Protein AF-A0A6L6ZSF9-F1 (afdb_monomer_lite)

Secondary structure (DSSP, 8-state):
----SHHHHHHHHHTT-S-----HHHHHHHHHTTT-HHHHHHHHHHHHHHHHHTT--

pLDDT: mean 96.4, std 5.34, range [68.06, 98.81]

Foldseek 3Di:
DADQDLVVQLVCVVVPDLTDDDDPNLVVLCVVQVPPVVSSVVVSCVRVVSNVVSNDD

Sequence (57 aa):
FGISAPDQVKAAIDAGAAGAISGSAIVKIIEQHINEPEKMLAALKVFVQPMKAATRS

Radius of gyration: 12.28 Å; chains: 1; bounding box: 26×16×33 Å

Structure (mmCIF, N/CA/C/O backbone):
data_AF-A0A6L6ZSF9-F1
#
_entry.id   AF-A0A6L6ZSF9-F1
#
loop_
_atom_site.group_PDB
_atom_site.id
_atom_site.type_symbol
_atom_site.label_atom_id
_atom_site.label_alt_id
_atom_site.label_comp_id
_atom_site.label_asym_id
_atom_site.label_entity_id
_atom_site.label_seq_id
_atom_site.pdbx_PDB_ins_code
_atom_site.Cartn_x
_atom_site.Cartn_y
_atom_site.Cartn_z
_atom_site.occupancy
_atom_site.B_iso_or_equiv
_atom_site.auth_seq_id
_atom_site.auth_comp_id
_atom_site.auth_asym_id
_atom_site.auth_atom_id
_atom_site.pdbx_PDB_model_num
ATOM 1 N N . PHE A 1 1 ? -1.304 4.750 -10.408 1.00 71.25 1 PHE A N 1
ATOM 2 C CA . PHE A 1 1 ? -2.196 4.953 -9.242 1.00 71.25 1 PHE A CA 1
ATOM 3 C C . PHE A 1 1 ? -3.186 3.798 -9.153 1.00 71.25 1 PHE A C 1
ATOM 5 O O . PHE A 1 1 ? -3.422 3.169 -10.174 1.00 71.25 1 PHE A O 1
ATOM 12 N N . GLY A 1 2 ? -3.730 3.497 -7.966 1.00 89.44 2 GLY A N 1
ATOM 13 C CA . GLY A 1 2 ? -4.724 2.420 -7.798 1.00 89.44 2 GLY A CA 1
ATOM 14 C C . GLY A 1 2 ? -4.152 1.002 -7.656 1.00 89.44 2 GLY A C 1
ATOM 15 O O . GLY A 1 2 ? -4.837 0.035 -7.968 1.00 89.44 2 GLY A O 1
ATOM 16 N N . ILE A 1 3 ? -2.903 0.868 -7.198 1.00 95.12 3 ILE A N 1
ATOM 17 C CA . ILE A 1 3 ? -2.285 -0.438 -6.943 1.00 95.12 3 ILE A CA 1
ATOM 18 C C . ILE A 1 3 ? -3.016 -1.114 -5.780 1.00 95.12 3 ILE A C 1
ATOM 20 O O . ILE A 1 3 ? -3.103 -0.548 -4.691 1.00 95.12 3 ILE A O 1
ATOM 24 N N . SER A 1 4 ? -3.558 -2.301 -6.029 1.00 96.69 4 SER A N 1
ATOM 25 C CA . SER A 1 4 ? -4.369 -3.073 -5.079 1.00 96.69 4 SER A CA 1
ATOM 26 C C . SER A 1 4 ? -4.123 -4.583 -5.148 1.00 96.69 4 SER A C 1
ATOM 28 O O . SER A 1 4 ? -4.665 -5.315 -4.327 1.00 96.69 4 SER A O 1
ATOM 30 N N . ALA A 1 5 ? -3.291 -5.048 -6.087 1.00 97.31 5 ALA A N 1
ATOM 31 C CA . ALA A 1 5 ? -2.943 -6.456 -6.249 1.00 97.31 5 ALA A CA 1
ATOM 32 C C . ALA A 1 5 ? -1.437 -6.655 -6.519 1.00 97.31 5 ALA A C 1
ATOM 34 O O . ALA A 1 5 ? -0.805 -5.770 -7.109 1.00 97.31 5 ALA A O 1
ATOM 35 N N . PRO A 1 6 ? -0.864 -7.820 -6.150 1.00 97.56 6 PRO A N 1
ATOM 36 C CA . PRO A 1 6 ? 0.551 -8.125 -6.374 1.00 97.56 6 PRO A CA 1
ATOM 37 C C . PRO A 1 6 ? 0.973 -8.047 -7.848 1.00 97.56 6 PRO A C 1
ATOM 39 O O . PRO A 1 6 ? 2.016 -7.474 -8.150 1.00 97.56 6 PRO A O 1
ATOM 42 N N . ASP A 1 7 ? 0.141 -8.521 -8.779 1.00 97.38 7 ASP A N 1
ATOM 43 C CA . ASP A 1 7 ? 0.456 -8.485 -10.217 1.00 97.38 7 ASP A CA 1
ATOM 44 C C . ASP A 1 7 ? 0.638 -7.055 -10.741 1.00 97.38 7 ASP A C 1
ATOM 46 O O . ASP A 1 7 ? 1.470 -6.805 -11.608 1.00 97.38 7 ASP A O 1
ATOM 50 N N . GLN A 1 8 ? -0.081 -6.085 -10.166 1.00 97.44 8 GLN A N 1
ATOM 51 C CA .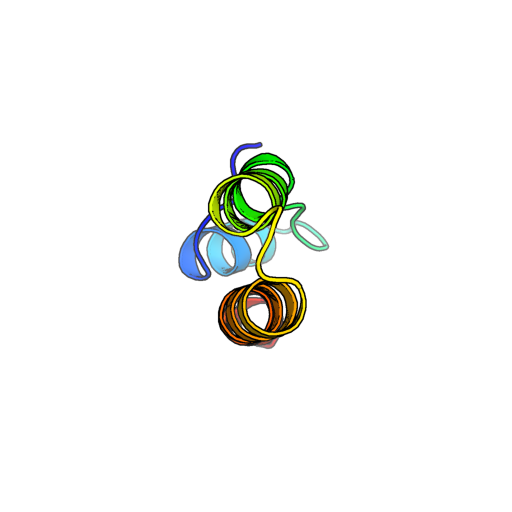 GLN A 1 8 ? 0.084 -4.672 -10.512 1.00 97.44 8 GLN A CA 1
ATOM 52 C C . GLN A 1 8 ? 1.400 -4.098 -9.970 1.00 97.44 8 GLN A C 1
ATOM 54 O O . GLN A 1 8 ? 1.986 -3.218 -10.599 1.00 97.44 8 GLN A O 1
ATOM 59 N N . VAL A 1 9 ? 1.875 -4.585 -8.816 1.00 97.69 9 VAL A N 1
ATOM 60 C CA . VAL A 1 9 ? 3.201 -4.230 -8.281 1.00 97.69 9 VAL A CA 1
ATOM 61 C C . VAL A 1 9 ? 4.287 -4.761 -9.208 1.00 97.69 9 VAL A C 1
ATOM 63 O O . VAL A 1 9 ? 5.170 -3.998 -9.600 1.00 97.69 9 VAL A O 1
ATOM 66 N N . LYS A 1 10 ? 4.187 -6.039 -9.593 1.00 97.31 10 LYS A N 1
ATOM 67 C CA . LYS A 1 10 ? 5.127 -6.674 -10.518 1.00 97.31 10 LYS A CA 1
ATOM 68 C C . LYS A 1 10 ? 5.156 -5.933 -11.856 1.00 97.31 10 LYS A C 1
ATOM 70 O O . LYS A 1 10 ? 6.221 -5.509 -12.282 1.00 97.31 10 LYS A O 1
ATOM 75 N N . ALA A 1 11 ? 3.990 -5.666 -12.445 1.00 96.56 11 ALA A N 1
ATOM 76 C CA . ALA A 1 11 ? 3.883 -4.946 -13.712 1.00 96.56 11 ALA A CA 1
ATOM 77 C C . ALA A 1 11 ? 4.502 -3.539 -13.660 1.00 96.56 11 ALA A C 1
ATOM 79 O O . ALA A 1 11 ? 5.126 -3.108 -14.625 1.00 96.56 11 ALA A O 1
ATOM 80 N N . ALA A 1 12 ? 4.361 -2.818 -12.541 1.00 96.38 12 ALA A N 1
ATOM 81 C CA . ALA A 1 12 ? 4.984 -1.505 -12.383 1.00 96.38 12 ALA A CA 1
ATOM 82 C C . ALA A 1 12 ? 6.520 -1.593 -12.396 1.00 96.38 12 ALA A C 1
ATOM 84 O O . ALA A 1 12 ? 7.177 -0.762 -13.021 1.00 96.38 12 ALA A O 1
ATOM 85 N N . ILE A 1 13 ? 7.082 -2.604 -11.732 1.00 96.19 13 ILE A N 1
ATOM 86 C CA . ILE A 1 13 ? 8.532 -2.827 -11.676 1.00 96.19 13 ILE A CA 1
ATOM 87 C C . ILE A 1 13 ? 9.058 -3.329 -13.023 1.00 96.19 13 ILE A C 1
ATOM 89 O O . ILE A 1 13 ? 10.057 -2.807 -13.511 1.00 96.19 13 ILE A O 1
ATOM 93 N N . ASP A 1 14 ? 8.353 -4.264 -13.662 1.00 95.75 14 ASP A N 1
ATOM 94 C CA . ASP A 1 14 ? 8.684 -4.780 -14.997 1.00 95.75 14 ASP A CA 1
ATOM 95 C C . ASP A 1 14 ? 8.649 -3.660 -16.057 1.00 95.75 14 ASP A C 1
ATOM 97 O O . ASP A 1 14 ? 9.426 -3.672 -17.010 1.00 95.75 14 ASP A O 1
ATOM 101 N N . ALA A 1 15 ? 7.803 -2.641 -15.863 1.00 95.81 15 ALA A N 1
ATOM 102 C CA . ALA A 1 15 ? 7.763 -1.431 -16.688 1.00 95.81 15 ALA A CA 1
ATOM 103 C C . ALA A 1 15 ? 8.899 -0.424 -16.389 1.00 95.81 15 ALA A C 1
ATOM 105 O O . ALA A 1 15 ? 8.929 0.656 -16.980 1.00 95.81 15 ALA A O 1
ATOM 106 N N . GLY A 1 16 ? 9.827 -0.748 -15.483 1.00 96.38 16 GLY A N 1
ATOM 107 C CA . GLY A 1 16 ? 11.002 0.064 -15.156 1.00 96.38 16 GLY A CA 1
ATOM 108 C C . GLY A 1 16 ? 10.840 0.998 -13.954 1.00 96.38 16 GLY A C 1
ATOM 109 O O . GLY A 1 16 ? 11.744 1.790 -13.678 1.00 96.38 16 GLY A O 1
ATOM 110 N N . ALA A 1 17 ? 9.726 0.939 -13.216 1.00 96.56 17 ALA A N 1
ATOM 111 C CA . ALA A 1 17 ? 9.592 1.713 -11.985 1.00 96.56 17 ALA A CA 1
ATOM 112 C C . ALA A 1 17 ? 10.445 1.110 -10.857 1.00 96.56 17 ALA A C 1
ATOM 114 O O . ALA A 1 17 ? 10.539 -0.103 -10.698 1.00 96.56 17 ALA A O 1
ATOM 115 N N . ALA A 1 18 ? 10.989 1.961 -9.984 1.00 97.00 18 ALA A N 1
ATOM 116 C CA . ALA A 1 18 ? 11.717 1.502 -8.796 1.00 97.00 18 ALA A CA 1
ATOM 117 C C . ALA A 1 18 ? 10.809 0.832 -7.739 1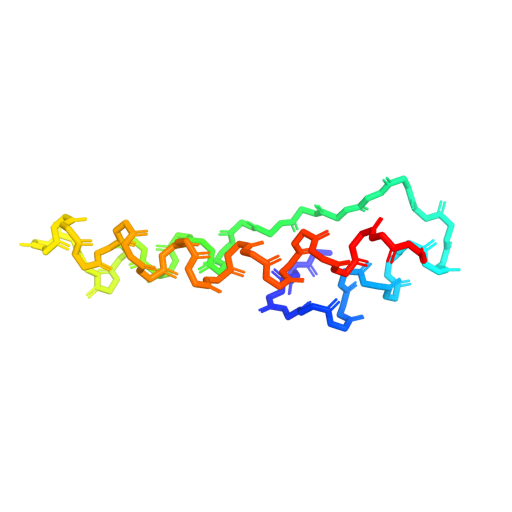.00 97.00 18 ALA A C 1
ATOM 119 O O . ALA A 1 18 ? 11.298 0.223 -6.788 1.00 97.00 18 ALA A O 1
ATOM 120 N N . GLY A 1 19 ? 9.486 0.968 -7.868 1.00 95.50 19 GLY A N 1
ATOM 121 C CA . GLY A 1 19 ? 8.514 0.385 -6.951 1.00 95.50 19 GLY A CA 1
ATOM 122 C C . GLY A 1 19 ? 7.084 0.850 -7.221 1.00 95.50 19 GLY A C 1
ATOM 123 O O . GLY A 1 19 ? 6.793 1.480 -8.236 1.00 95.50 19 GLY A O 1
ATOM 124 N N . ALA A 1 20 ? 6.185 0.545 -6.283 1.00 96.94 20 ALA A N 1
ATOM 125 C CA . ALA A 1 20 ? 4.759 0.846 -6.377 1.00 96.94 20 ALA A CA 1
ATOM 126 C C . ALA A 1 20 ? 4.203 1.358 -5.035 1.00 96.94 20 ALA A C 1
ATOM 128 O O . ALA A 1 20 ? 4.675 0.963 -3.970 1.00 96.94 20 ALA A O 1
ATOM 129 N N . ILE A 1 21 ? 3.170 2.209 -5.086 1.00 96.94 21 ILE A N 1
ATOM 130 C CA . ILE A 1 21 ? 2.470 2.751 -3.907 1.00 96.94 21 ILE A CA 1
ATOM 131 C C . ILE A 1 21 ? 1.010 2.281 -3.914 1.00 96.94 21 ILE A C 1
ATOM 133 O O . ILE A 1 21 ? 0.284 2.513 -4.882 1.00 96.94 21 ILE A O 1
ATOM 137 N N . SER A 1 22 ? 0.571 1.671 -2.808 1.00 96.81 22 SER A N 1
ATOM 138 C CA . SER A 1 22 ? -0.804 1.206 -2.574 1.00 96.81 22 SER A CA 1
ATOM 139 C C . SER A 1 22 ? -1.433 1.966 -1.400 1.00 96.81 22 SER A C 1
ATOM 141 O O . SER A 1 22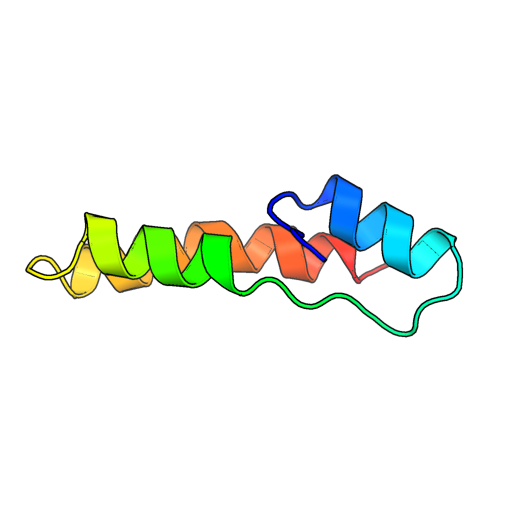 ? -1.190 1.631 -0.245 1.00 96.81 22 SER A O 1
ATOM 143 N N . GLY A 1 23 ? -2.239 2.992 -1.697 1.00 96.38 23 GLY A N 1
ATOM 144 C CA . GLY A 1 23 ? -2.917 3.825 -0.692 1.00 96.38 23 GLY A CA 1
ATOM 145 C C . GLY A 1 23 ? -4.325 3.332 -0.356 1.00 96.38 23 GLY A C 1
ATOM 146 O O . GLY A 1 23 ? -4.554 2.767 0.709 1.00 96.38 23 GLY A O 1
ATOM 147 N N . SER A 1 24 ? -5.273 3.510 -1.282 1.00 96.56 24 SER A N 1
ATOM 148 C CA . SER A 1 24 ? -6.698 3.226 -1.040 1.00 96.56 24 SER A CA 1
ATOM 149 C C . SER A 1 24 ? -6.976 1.785 -0.609 1.00 96.56 24 SER A C 1
ATOM 151 O O . SER A 1 24 ? -7.855 1.568 0.214 1.00 96.56 24 SER A O 1
ATOM 153 N N . ALA A 1 25 ? -6.215 0.803 -1.104 1.00 97.12 25 ALA A N 1
ATOM 154 C CA . ALA A 1 25 ? -6.378 -0.590 -0.686 1.00 97.12 25 ALA A CA 1
ATOM 155 C C . ALA A 1 25 ? -5.991 -0.817 0.789 1.00 97.12 25 ALA A C 1
ATOM 157 O O . ALA A 1 25 ? -6.667 -1.568 1.481 1.00 97.12 25 ALA A O 1
ATOM 158 N N . ILE A 1 26 ? -4.964 -0.118 1.292 1.00 97.94 26 ILE A N 1
ATOM 159 C CA . ILE A 1 26 ? -4.576 -0.161 2.711 1.00 97.94 26 ILE A CA 1
ATOM 160 C C . ILE A 1 26 ? -5.640 0.519 3.572 1.00 97.94 26 ILE A C 1
ATOM 162 O O . ILE A 1 26 ? -6.098 -0.056 4.557 1.00 97.94 26 ILE A O 1
ATOM 166 N N . VAL A 1 27 ? -6.069 1.723 3.181 1.00 97.81 27 VAL A N 1
ATOM 167 C CA . VAL A 1 27 ? -7.080 2.486 3.932 1.00 97.81 27 VAL A CA 1
ATOM 168 C C . VAL A 1 27 ? -8.410 1.733 3.992 1.00 97.81 27 VAL A C 1
ATOM 170 O O . VAL A 1 27 ? -9.041 1.714 5.042 1.00 97.81 27 VAL A O 1
ATOM 173 N N . LYS A 1 28 ? -8.793 1.027 2.923 1.00 98.31 28 LYS A N 1
ATOM 174 C CA . LYS A 1 28 ? -9.998 0.188 2.901 1.00 98.31 28 LYS A CA 1
ATOM 175 C C . LYS A 1 28 ? -9.955 -0.947 3.932 1.00 98.31 28 LYS A C 1
ATOM 177 O O . LYS A 1 28 ? -10.980 -1.257 4.527 1.00 98.31 28 LYS A O 1
ATOM 182 N N . ILE A 1 29 ? -8.789 -1.551 4.177 1.00 98.38 29 ILE A N 1
ATOM 183 C CA . ILE A 1 29 ? -8.634 -2.587 5.217 1.00 98.38 29 ILE A CA 1
ATOM 184 C C . ILE A 1 29 ? -8.803 -1.978 6.615 1.00 98.38 29 ILE A C 1
ATOM 186 O O . ILE A 1 29 ? -9.441 -2.581 7.475 1.00 98.38 29 ILE A O 1
ATOM 190 N N . ILE A 1 30 ? -8.257 -0.778 6.835 1.00 98.56 30 ILE A N 1
ATOM 191 C CA . ILE A 1 30 ? -8.411 -0.042 8.099 1.00 98.56 30 ILE A CA 1
ATOM 192 C C . ILE A 1 30 ? -9.888 0.286 8.341 1.00 98.56 30 ILE A C 1
ATOM 194 O O . ILE A 1 30 ? -10.418 -0.001 9.410 1.00 98.56 30 ILE A O 1
ATOM 198 N N . GLU A 1 31 ? -10.564 0.828 7.327 1.00 98.50 31 GLU A N 1
ATOM 199 C CA . GLU A 1 31 ? -11.991 1.159 7.367 1.00 98.50 31 GLU A CA 1
ATOM 200 C C . GLU A 1 31 ? -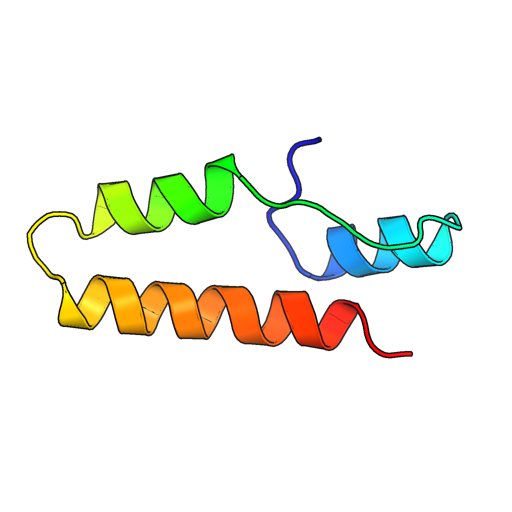12.857 -0.065 7.716 1.00 98.50 31 GLU A C 1
ATOM 202 O O . GLU A 1 31 ? -13.731 0.021 8.577 1.00 98.50 31 GLU A O 1
ATOM 207 N N . GLN A 1 32 ? -12.578 -1.225 7.112 1.00 98.62 32 GLN A N 1
ATOM 208 C CA . GLN A 1 32 ? -13.325 -2.470 7.340 1.00 98.62 32 GLN A CA 1
ATOM 209 C C . GLN A 1 32 ? -13.164 -3.057 8.751 1.00 98.62 32 GLN A C 1
ATOM 211 O O . GLN A 1 32 ? -14.009 -3.846 9.176 1.00 98.62 32 GLN A O 1
ATOM 216 N N . HIS A 1 33 ? -12.098 -2.700 9.473 1.00 98.38 33 HIS A N 1
ATOM 217 C CA . HIS A 1 33 ? -11.754 -3.277 10.777 1.00 98.38 33 HIS A CA 1
ATOM 218 C C . HIS A 1 33 ? -11.503 -2.212 11.855 1.00 98.38 33 HIS A C 1
ATOM 220 O O . HIS A 1 33 ? -10.743 -2.447 12.794 1.00 98.38 33 HIS A O 1
ATOM 226 N N . ILE A 1 34 ? -12.163 -1.051 11.756 1.00 98.25 34 ILE A N 1
ATOM 227 C CA . ILE A 1 34 ? -11.902 0.117 12.618 1.00 98.25 34 ILE A CA 1
ATOM 228 C C . ILE A 1 34 ? -12.062 -0.163 14.124 1.00 98.25 34 ILE A C 1
ATOM 230 O O . ILE A 1 34 ? -11.343 0.408 14.938 1.00 98.25 34 ILE A O 1
ATOM 234 N N . ASN A 1 35 ? -12.959 -1.086 14.487 1.00 98.44 35 ASN A N 1
ATOM 235 C CA . ASN A 1 35 ? -13.222 -1.500 15.870 1.00 98.44 35 ASN A CA 1
ATOM 236 C C . ASN A 1 35 ? -12.590 -2.858 16.226 1.00 98.44 35 ASN A C 1
ATOM 238 O O . ASN A 1 35 ? -12.822 -3.378 17.314 1.00 98.44 35 ASN A O 1
ATOM 242 N N . GLU A 1 36 ? -11.804 -3.451 15.324 1.00 98.62 36 GLU A N 1
ATOM 243 C CA . GLU A 1 36 ? -11.181 -4.769 15.496 1.00 98.62 36 GLU A CA 1
ATOM 244 C C . GLU A 1 36 ? -9.654 -4.678 15.259 1.00 98.62 36 GLU A C 1
ATOM 246 O O . GLU A 1 36 ? -9.157 -5.218 14.265 1.00 98.62 36 GLU A O 1
ATOM 251 N N . PRO A 1 37 ? -8.865 -4.010 16.132 1.00 98.19 37 PRO A N 1
ATOM 252 C CA . PRO A 1 37 ? -7.468 -3.671 15.836 1.00 98.19 37 PRO A CA 1
ATOM 253 C C . PRO A 1 37 ? -6.570 -4.875 15.534 1.00 98.19 37 PRO A C 1
ATOM 255 O O . PRO A 1 37 ? -5.756 -4.826 14.615 1.00 98.19 37 PRO A O 1
ATOM 258 N N . GLU A 1 38 ? -6.731 -5.983 16.257 1.00 98.56 38 GLU A N 1
ATOM 259 C CA . GLU A 1 38 ? -5.942 -7.197 16.010 1.00 98.56 38 GLU A CA 1
ATOM 260 C C . GLU A 1 38 ? -6.240 -7.802 14.633 1.00 98.56 38 GLU A C 1
ATOM 262 O O . GLU A 1 38 ? -5.326 -8.176 13.894 1.00 98.56 38 GLU A O 1
ATOM 267 N N . LYS A 1 39 ? -7.519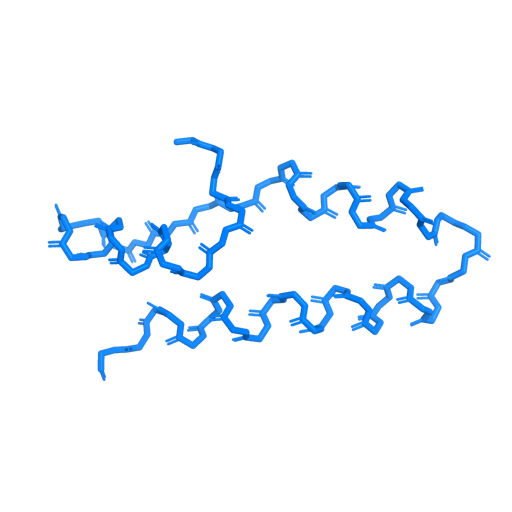 -7.827 14.245 1.00 98.69 39 LYS A N 1
ATOM 268 C CA . LYS A 1 39 ? -7.963 -8.309 12.935 1.00 98.69 39 LYS A CA 1
ATOM 269 C C . LYS A 1 39 ? -7.527 -7.371 11.816 1.00 98.69 39 LYS A C 1
ATOM 271 O O . LYS A 1 39 ? -7.088 -7.850 10.775 1.00 98.69 39 LYS A O 1
ATOM 276 N N . MET A 1 40 ? -7.569 -6.058 12.047 1.00 98.75 40 MET A N 1
ATOM 277 C CA . MET A 1 40 ? -7.031 -5.055 11.131 1.00 98.75 40 MET A CA 1
ATOM 278 C C . MET A 1 40 ? -5.547 -5.311 10.863 1.00 98.75 40 MET A C 1
ATOM 280 O O . MET A 1 40 ? -5.137 -5.398 9.708 1.00 98.75 40 MET A O 1
ATOM 284 N N . LEU A 1 41 ? -4.739 -5.483 11.913 1.00 98.81 41 LEU A N 1
ATOM 285 C CA . LEU A 1 41 ? -3.306 -5.750 11.776 1.00 98.81 41 LEU A CA 1
ATOM 286 C C . LEU A 1 41 ? -3.038 -7.086 11.072 1.00 98.81 41 LEU A C 1
ATOM 288 O O . LEU A 1 41 ? -2.157 -7.156 10.211 1.00 98.81 41 LEU A O 1
ATOM 292 N N . ALA A 1 42 ? -3.810 -8.130 11.385 1.00 98.75 42 ALA A N 1
ATOM 293 C CA . ALA A 1 42 ? -3.719 -9.415 10.698 1.00 98.75 42 ALA A CA 1
ATOM 294 C C . ALA A 1 42 ? -4.050 -9.283 9.201 1.00 98.75 42 ALA A C 1
ATOM 296 O O . ALA A 1 42 ? -3.274 -9.743 8.362 1.00 98.75 42 ALA A O 1
ATOM 297 N N . ALA A 1 43 ? -5.142 -8.597 8.856 1.00 98.62 43 ALA A N 1
ATOM 298 C CA . ALA A 1 43 ? -5.554 -8.353 7.476 1.00 98.62 43 ALA A CA 1
ATOM 299 C C . ALA A 1 43 ? -4.531 -7.496 6.712 1.00 98.62 43 ALA A C 1
ATOM 301 O O . ALA A 1 43 ? -4.161 -7.830 5.586 1.00 98.62 43 ALA A O 1
ATOM 302 N N . LEU A 1 44 ? -3.999 -6.441 7.339 1.00 98.75 44 LEU A N 1
ATOM 303 C CA . LEU A 1 44 ? -2.927 -5.618 6.775 1.00 98.75 44 LEU A CA 1
ATOM 304 C C . LEU A 1 44 ? -1.673 -6.449 6.500 1.00 98.75 44 LEU A C 1
ATOM 306 O O . LEU A 1 44 ? -1.080 -6.329 5.428 1.00 98.75 44 LEU A O 1
ATOM 310 N N . LYS A 1 45 ? -1.277 -7.323 7.431 1.00 98.62 45 LYS A N 1
ATOM 311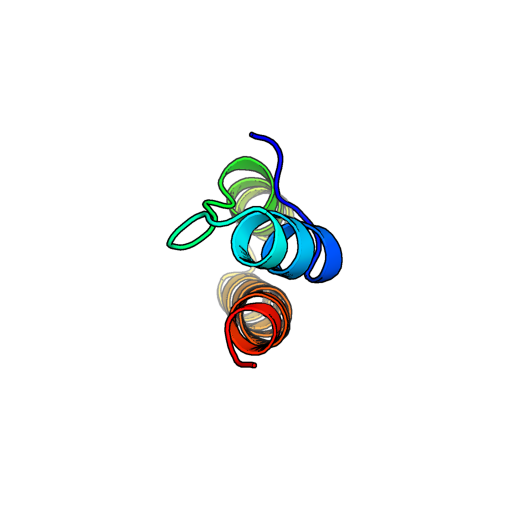 C CA . LYS A 1 45 ? -0.127 -8.216 7.246 1.00 98.62 45 LYS A CA 1
ATOM 312 C C . LYS A 1 45 ? -0.349 -9.176 6.077 1.00 98.62 45 LYS A C 1
ATOM 314 O O . LYS A 1 45 ? 0.535 -9.293 5.228 1.00 98.62 45 LYS A O 1
ATOM 319 N N . VAL A 1 46 ? -1.521 -9.813 6.018 1.00 98.50 46 VAL A N 1
ATOM 320 C CA . VAL A 1 46 ? -1.913 -10.719 4.925 1.00 98.50 46 VAL A CA 1
ATOM 321 C C . VAL A 1 46 ? -1.899 -9.997 3.579 1.00 98.50 46 VAL A C 1
ATOM 323 O O . VAL A 1 46 ? -1.448 -10.569 2.594 1.00 98.50 46 VAL A O 1
ATOM 326 N N . PHE A 1 47 ? -2.326 -8.734 3.531 1.00 98.50 47 PHE A N 1
ATOM 327 C CA . PHE A 1 47 ? -2.299 -7.935 2.310 1.00 98.50 47 PHE A CA 1
ATOM 328 C C . PHE A 1 47 ? -0.878 -7.504 1.910 1.00 98.50 47 PHE A C 1
ATOM 330 O O . PHE A 1 47 ? -0.486 -7.659 0.758 1.00 98.50 47 PHE A O 1
ATOM 337 N N . VAL A 1 48 ? -0.069 -6.985 2.839 1.00 98.31 48 VAL A N 1
ATOM 338 C CA . VAL A 1 48 ? 1.256 -6.415 2.522 1.00 98.31 48 VAL A CA 1
ATOM 339 C C . VAL A 1 48 ? 2.291 -7.486 2.159 1.00 98.31 48 VAL A C 1
ATOM 341 O O . VAL A 1 48 ? 3.164 -7.225 1.329 1.00 98.31 48 VAL A O 1
ATOM 344 N N . GLN A 1 49 ? 2.213 -8.690 2.734 1.00 98.44 49 GLN A N 1
ATOM 345 C CA . GLN A 1 49 ? 3.166 -9.774 2.452 1.00 98.44 49 GLN A CA 1
ATOM 346 C C . GLN A 1 49 ? 3.300 -10.116 0.953 1.00 98.44 49 GLN A C 1
ATOM 348 O O . GLN A 1 49 ? 4.418 -10.022 0.435 1.00 98.44 49 GLN A O 1
ATOM 353 N N . PRO A 1 50 ? 2.223 -10.467 0.224 1.00 98.00 50 PRO A N 1
ATOM 354 C CA . PRO A 1 50 ? 2.311 -10.754 -1.205 1.00 98.00 50 PRO A CA 1
ATOM 355 C C . PRO A 1 50 ? 2.636 -9.503 -2.034 1.00 98.00 50 PRO A C 1
ATOM 357 O O . PRO A 1 50 ? 3.383 -9.603 -3.004 1.00 98.00 50 PRO A O 1
ATOM 360 N N . MET A 1 51 ? 2.177 -8.313 -1.624 1.00 98.12 51 MET A N 1
ATOM 361 C CA . MET A 1 51 ? 2.537 -7.050 -2.289 1.00 98.12 51 MET A CA 1
ATOM 362 C C . MET A 1 51 ? 4.047 -6.801 -2.239 1.00 98.12 51 MET A C 1
ATOM 364 O O . MET A 1 51 ? 4.636 -6.363 -3.224 1.00 98.12 51 MET A O 1
ATOM 368 N N . LYS A 1 52 ? 4.700 -7.119 -1.111 1.00 98.06 52 LYS A N 1
ATOM 369 C CA . LYS A 1 52 ? 6.158 -7.025 -0.994 1.00 98.06 52 LYS A CA 1
ATOM 370 C C . LYS A 1 52 ? 6.873 -8.150 -1.738 1.00 98.06 52 LYS A C 1
ATOM 372 O O . LYS A 1 52 ? 7.933 -7.906 -2.312 1.00 98.06 52 LYS A O 1
ATOM 377 N N . ALA A 1 53 ? 6.325 -9.364 -1.727 1.00 98.00 53 ALA A N 1
ATOM 378 C CA . ALA A 1 53 ? 6.881 -10.479 -2.490 1.00 98.00 53 ALA A CA 1
ATOM 379 C C . ALA A 1 53 ? 6.942 -10.147 -3.990 1.00 98.00 53 ALA A C 1
ATOM 381 O O . ALA A 1 53 ? 7.965 -10.396 -4.616 1.00 98.00 53 ALA A O 1
ATOM 382 N N . ALA A 1 54 ? 5.923 -9.467 -4.523 1.00 97.25 54 ALA A N 1
ATOM 383 C CA . ALA A 1 54 ? 5.888 -9.004 -5.909 1.00 97.25 54 ALA A CA 1
ATOM 384 C C . ALA A 1 54 ? 6.942 -7.936 -6.265 1.00 97.25 54 ALA A C 1
ATOM 386 O O . ALA A 1 54 ? 7.099 -7.622 -7.440 1.00 97.25 54 ALA A O 1
ATOM 387 N N . THR A 1 55 ? 7.686 -7.388 -5.291 1.00 97.25 55 THR A N 1
ATOM 388 C CA . THR A 1 55 ? 8.838 -6.510 -5.570 1.00 97.25 55 THR A CA 1
ATOM 389 C C . THR A 1 55 ? 10.165 -7.256 -5.676 1.00 97.25 55 THR A C 1
ATOM 391 O O . THR A 1 55 ? 11.206 -6.607 -5.777 1.00 97.25 55 THR A O 1
ATOM 394 N N . ARG A 1 56 ? 10.177 -8.575 -5.484 1.00 92.94 56 ARG A N 1
ATOM 395 C CA . ARG A 1 56 ? 11.384 -9.399 -5.543 1.00 92.94 56 ARG A CA 1
ATOM 396 C C . ARG A 1 56 ? 11.332 -10.187 -6.850 1.00 92.94 56 ARG A C 1
ATOM 398 O O . ARG A 1 56 ? 10.334 -10.852 -7.116 1.00 92.94 56 ARG A O 1
ATOM 405 N N . SER A 1 57 ? 12.372 -10.031 -7.661 1.00 68.06 57 SER A N 1
ATOM 406 C CA . SER A 1 57 ? 12.621 -10.794 -8.888 1.00 68.06 57 SER A CA 1
ATOM 407 C C . SER A 1 57 ? 12.991 -12.235 -8.574 1.00 68.06 57 SER A C 1
ATOM 409 O O . SER A 1 57 ? 13.840 -12.400 -7.665 1.00 68.06 57 SER A O 1
#

InterPro domains:
  IPR002028 Tryptophan synthase, alpha chain [PF00290] (1-55)
  IPR002028 Tryptophan synthase, alpha chain [PTHR43406] (1-55)
  IPR011060 Ribulose-phosphate binding barrel [SSF51366] (1-55)
  IPR013785 Aldolase-type TIM barrel [G3DSA:3.20.20.70] (1-57)

Organism: Escherichia coli (NCBI:txid562)